Protein AF-A0A2H9ZXD6-F1 (afdb_monomer_lite)

pLDDT: mean 79.88, std 17.6, range [40.31, 96.69]

Organism: NCBI:txid1088818

Sequence (135 aa):
MAFIIRLIIVVVLAATMASVHSKLISSISLLSSPAYKKIATRLCETAWAHYQNATSPIRITGDCKNIDEATRLITVDGRDVSSKYFLVFRGKEFGSFPVQIRMSYHEEFVHEDGKDLIAKDRWVDEVIVTRDREL

Secondary structure (DSSP, 8-state):
----------------------EEEEEEETTSSHHHHHHHHHHHHHHHHHHHHHSTT--EEEEEEEEEEEEEEEEEETTEEEEEEEEEEEEEETTTEEEEEEEEEEEEEE--TTSPPEEEEEEEEEEEEEEPS--

Foldseek 3Di:
DDDDDDDPPPPPPPPPPPCLPWDWDDKDWLVPDPVSLVVQLVQVVVQVVQVPVVDPPAQKAWDSNAWPTWMWIWTDGPQKIKIKIWTWGWIAGPVRQIKIKIWIKMWIWGDDPPDDTDTDDIHTPDIDIGGDPPD

Structure (mmCIF, N/CA/C/O backbone):
data_AF-A0A2H9ZXD6-F1
#
_entry.id   AF-A0A2H9ZXD6-F1
#
loop_
_atom_site.group_PDB
_atom_site.id
_atom_site.type_symbol
_atom_site.label_atom_id
_atom_site.label_alt_id
_atom_site.label_comp_id
_atom_site.label_asym_id
_atom_site.label_entity_id
_atom_site.label_seq_id
_atom_site.pdbx_PDB_ins_code
_atom_site.Cartn_x
_atom_site.Cartn_y
_atom_site.Cartn_z
_atom_site.occupancy
_atom_site.B_iso_or_equiv
_atom_site.auth_seq_id
_atom_site.auth_comp_id
_atom_site.auth_asym_id
_atom_site.auth_atom_id
_atom_site.pdbx_PDB_model_num
ATOM 1 N N . MET A 1 1 ? -51.380 -24.382 -41.750 1.00 44.47 1 MET A N 1
ATOM 2 C CA . MET A 1 1 ? -50.765 -23.170 -41.166 1.00 44.47 1 MET A CA 1
ATOM 3 C C . MET A 1 1 ? -49.268 -23.427 -41.079 1.00 44.47 1 MET A C 1
ATOM 5 O O . MET A 1 1 ? -48.878 -24.325 -40.348 1.00 44.47 1 MET A O 1
ATOM 9 N N . ALA A 1 2 ? -48.456 -22.763 -41.905 1.00 40.31 2 ALA A N 1
ATOM 10 C CA . ALA A 1 2 ? -47.011 -22.993 -41.978 1.00 40.31 2 ALA A CA 1
ATOM 11 C C . ALA A 1 2 ? -46.277 -21.946 -41.125 1.00 40.31 2 ALA A C 1
ATOM 13 O O . ALA A 1 2 ? -46.404 -20.750 -41.377 1.00 40.31 2 ALA A O 1
ATOM 14 N N . PHE A 1 3 ? -45.549 -22.396 -40.103 1.00 43.38 3 PHE A N 1
ATOM 15 C CA . PHE A 1 3 ? -44.722 -21.551 -39.240 1.00 43.38 3 PHE A CA 1
ATOM 16 C C . PHE A 1 3 ? -43.319 -21.437 -39.848 1.00 43.38 3 PHE A C 1
ATOM 18 O O . PHE A 1 3 ? -42.592 -22.422 -39.940 1.00 43.38 3 PHE A O 1
ATOM 25 N N . ILE A 1 4 ? -42.944 -20.233 -40.282 1.00 51.88 4 ILE A N 1
ATOM 26 C CA . ILE A 1 4 ? -41.593 -19.922 -40.761 1.00 51.88 4 ILE A CA 1
ATOM 27 C C . ILE A 1 4 ? -40.754 -19.552 -39.537 1.00 51.88 4 ILE A C 1
ATOM 29 O O . ILE A 1 4 ? -4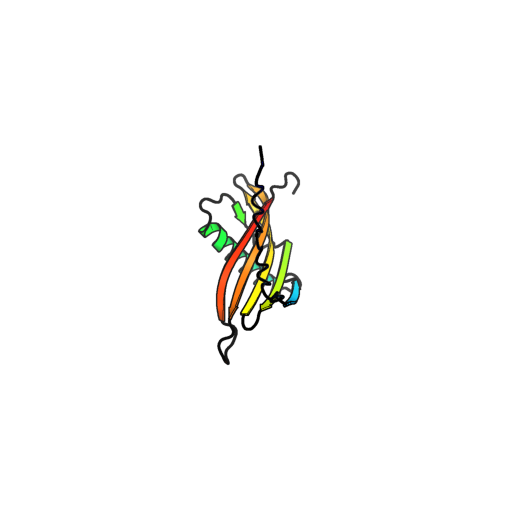0.884 -18.453 -38.999 1.00 51.88 4 ILE A O 1
ATOM 33 N N . ILE A 1 5 ? -39.891 -20.462 -39.086 1.00 53.78 5 ILE A N 1
ATOM 34 C CA . ILE A 1 5 ? -38.893 -20.156 -38.058 1.00 53.78 5 ILE A CA 1
ATOM 35 C C . ILE A 1 5 ? -37.743 -19.418 -38.752 1.00 53.78 5 ILE A C 1
ATOM 37 O O . ILE A 1 5 ? -36.962 -20.010 -39.494 1.00 53.78 5 ILE A O 1
ATOM 41 N N . ARG A 1 6 ? -37.665 -18.097 -38.548 1.00 44.28 6 ARG A N 1
ATOM 42 C CA . ARG A 1 6 ? -36.520 -17.278 -38.970 1.00 44.28 6 ARG A CA 1
ATOM 43 C C . ARG A 1 6 ? -35.323 -17.629 -38.090 1.00 44.28 6 ARG A C 1
ATOM 45 O O . ARG A 1 6 ? -35.277 -17.268 -36.919 1.00 44.28 6 ARG A O 1
ATOM 52 N N . LEU A 1 7 ? -34.378 -18.360 -38.666 1.00 46.06 7 LEU A N 1
ATOM 53 C CA . LEU A 1 7 ? -33.139 -18.777 -38.024 1.00 46.06 7 LEU A CA 1
ATOM 54 C C . LEU A 1 7 ? -32.199 -17.562 -37.955 1.00 46.06 7 LEU A C 1
ATOM 56 O O . LEU A 1 7 ? -31.583 -17.181 -38.947 1.00 46.06 7 LEU A O 1
ATOM 60 N N . ILE A 1 8 ? -32.162 -16.891 -36.802 1.00 55.19 8 ILE A N 1
ATOM 61 C CA . ILE A 1 8 ? -31.248 -15.771 -36.551 1.00 55.19 8 ILE A CA 1
ATOM 62 C C . ILE A 1 8 ? -29.890 -16.374 -36.188 1.00 55.19 8 ILE A C 1
ATOM 64 O O . ILE A 1 8 ? -29.667 -16.802 -35.057 1.00 55.19 8 ILE A O 1
ATOM 68 N N . ILE A 1 9 ? -28.990 -16.442 -37.168 1.00 47.88 9 ILE A N 1
ATOM 69 C CA . ILE A 1 9 ? -27.587 -16.793 -36.944 1.00 47.88 9 ILE A CA 1
ATOM 70 C C . ILE A 1 9 ? -26.922 -15.574 -36.303 1.00 47.88 9 ILE A C 1
ATOM 72 O O . ILE A 1 9 ? -26.546 -14.620 -36.983 1.00 47.88 9 ILE A O 1
ATOM 76 N N . VAL A 1 10 ? -26.809 -15.586 -34.975 1.00 45.03 10 VAL A N 1
ATOM 77 C CA . VAL A 1 10 ? -25.973 -14.633 -34.242 1.00 45.03 10 VAL A CA 1
ATOM 78 C C . VAL A 1 10 ? -24.525 -15.052 -34.472 1.00 45.03 10 VAL A C 1
ATOM 80 O O . VAL A 1 10 ? -24.014 -15.965 -33.827 1.00 45.03 10 VAL A O 1
ATOM 83 N N . VAL A 1 11 ? -23.873 -14.412 -35.441 1.00 48.97 11 VAL A N 1
ATOM 84 C CA . VAL A 1 11 ? -22.427 -14.524 -35.630 1.00 48.97 11 VAL A CA 1
ATOM 85 C C . VAL A 1 11 ? -21.778 -13.808 -34.451 1.00 48.97 11 VAL A C 1
ATOM 87 O O . VAL A 1 11 ? -21.622 -12.588 -34.453 1.00 48.97 11 VAL A O 1
ATOM 90 N N . VAL A 1 12 ? -21.442 -14.566 -33.410 1.00 45.28 12 VAL A N 1
ATOM 91 C CA . VAL A 1 12 ? -20.529 -14.103 -32.368 1.00 45.28 12 VAL A CA 1
ATOM 92 C C . VAL A 1 12 ? -19.181 -13.934 -33.058 1.00 45.28 12 VAL A C 1
ATOM 94 O O . VAL A 1 12 ? -18.460 -14.907 -33.271 1.00 45.28 12 VAL A O 1
ATOM 97 N N . LEU A 1 13 ? -18.860 -12.705 -33.471 1.00 44.78 13 LEU A N 1
ATOM 98 C CA . LEU A 1 13 ? -17.481 -12.342 -33.762 1.00 44.78 13 LEU A CA 1
ATOM 99 C C . LEU A 1 13 ? -16.709 -12.540 -32.458 1.00 44.78 13 LEU A C 1
ATOM 101 O O . LEU A 1 13 ? -16.684 -11.666 -31.593 1.00 44.78 13 LEU A O 1
ATOM 105 N N . ALA A 1 14 ? -16.090 -13.709 -32.313 1.00 44.06 14 ALA A N 1
ATOM 106 C CA . ALA A 1 14 ? -14.960 -13.879 -31.429 1.00 44.06 14 ALA A CA 1
ATOM 107 C C . ALA A 1 14 ? -13.857 -12.978 -31.989 1.00 44.06 14 ALA A C 1
ATOM 109 O O . ALA A 1 14 ? -13.046 -13.391 -32.815 1.00 44.06 14 ALA A O 1
ATOM 110 N N . 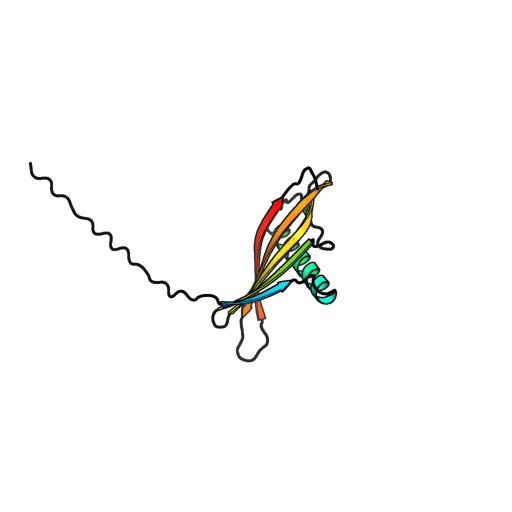ALA A 1 15 ? -13.875 -11.709 -31.585 1.00 47.31 15 ALA A N 1
ATOM 111 C CA . ALA A 1 15 ? -12.686 -10.889 -31.591 1.00 47.31 15 ALA A CA 1
ATOM 112 C C . ALA A 1 15 ? -11.700 -11.621 -30.683 1.00 47.31 15 ALA A C 1
ATOM 114 O O . ALA A 1 15 ? -11.750 -11.516 -29.459 1.00 47.31 15 ALA A O 1
ATOM 115 N N . THR A 1 16 ? -10.856 -12.448 -31.293 1.00 45.22 16 THR A N 1
ATOM 116 C CA . THR A 1 16 ? -9.629 -12.946 -30.696 1.00 45.22 16 THR A CA 1
ATOM 117 C C . THR A 1 16 ? -8.784 -11.717 -30.402 1.00 45.22 16 THR A C 1
ATOM 119 O O . THR A 1 16 ? -7.958 -11.308 -31.217 1.00 45.22 16 THR A O 1
ATOM 122 N N . MET A 1 17 ? -9.049 -11.066 -29.267 1.00 41.44 17 MET A N 1
ATOM 123 C CA . MET A 1 17 ? -8.094 -10.158 -28.665 1.00 41.44 17 MET A CA 1
ATOM 124 C C . MET A 1 17 ? -6.828 -10.985 -28.516 1.00 41.44 17 MET A C 1
ATOM 126 O O . MET A 1 17 ? -6.827 -11.999 -27.814 1.00 41.44 17 MET A O 1
ATOM 130 N N . ALA A 1 18 ? -5.794 -10.614 -29.270 1.00 41.81 18 ALA A N 1
ATOM 131 C CA . ALA A 1 18 ? -4.465 -11.140 -29.060 1.00 41.81 18 ALA A CA 1
ATOM 132 C C . ALA A 1 18 ? -4.202 -11.007 -27.560 1.00 41.81 18 ALA A C 1
ATOM 134 O O . ALA A 1 18 ? -4.215 -9.900 -27.024 1.00 41.81 18 ALA A O 1
ATOM 135 N N . SER A 1 19 ? -4.100 -12.144 -26.872 1.00 44.34 19 SER A N 1
ATOM 136 C CA . SER A 1 19 ? -3.761 -12.180 -25.460 1.00 44.34 19 SER A CA 1
ATOM 137 C C . SER A 1 19 ? -2.334 -11.666 -25.370 1.00 44.34 19 SER A C 1
ATOM 139 O O . SER A 1 19 ? -1.377 -12.422 -25.533 1.00 44.34 19 SER A O 1
ATOM 141 N N . VAL A 1 20 ? -2.192 -10.355 -25.190 1.00 46.19 20 VAL A N 1
ATOM 142 C CA . VAL A 1 20 ? -0.946 -9.753 -24.748 1.00 46.19 20 VAL A CA 1
ATOM 143 C C . VAL A 1 20 ? -0.823 -10.189 -23.298 1.00 46.19 20 VAL A C 1
ATOM 145 O O . VAL A 1 20 ? -1.403 -9.612 -22.383 1.00 46.19 20 VAL A O 1
ATOM 148 N N . HIS A 1 21 ? -0.232 -11.367 -23.123 1.00 49.78 21 HIS A N 1
ATOM 149 C CA . HIS A 1 21 ? -0.054 -11.979 -21.823 1.00 49.78 21 HIS A CA 1
ATOM 150 C C . HIS A 1 21 ? 0.972 -11.124 -21.088 1.00 49.78 21 HIS A C 1
ATOM 152 O O . HIS A 1 21 ? 2.175 -11.225 -21.338 1.00 49.78 21 HIS A O 1
ATOM 158 N N . SER A 1 22 ? 0.483 -10.232 -20.232 1.00 58.25 22 SER A N 1
ATOM 159 C CA . SER A 1 22 ? 1.330 -9.415 -19.384 1.00 58.25 22 SER A CA 1
ATOM 160 C C . SER A 1 22 ? 2.207 -10.354 -18.549 1.00 58.25 22 SER A C 1
ATOM 162 O O . SER A 1 22 ? 1.733 -11.287 -17.892 1.00 58.25 22 SER A O 1
ATOM 164 N N . LYS A 1 23 ? 3.529 -10.206 -18.671 1.00 72.25 23 LYS A N 1
ATOM 165 C CA . LYS A 1 23 ? 4.463 -11.151 -18.056 1.00 72.25 23 LYS A CA 1
ATOM 166 C C . LYS A 1 23 ? 4.775 -10.674 -16.647 1.00 72.25 23 LYS A C 1
ATOM 168 O O . LYS A 1 23 ? 5.430 -9.646 -16.476 1.00 72.25 23 LYS A O 1
ATOM 173 N N . LEU A 1 24 ? 4.340 -11.434 -15.642 1.00 72.25 24 LEU A N 1
ATOM 174 C CA . LEU A 1 24 ? 4.789 -11.223 -14.268 1.00 72.25 24 LEU A CA 1
ATOM 175 C C . LEU A 1 24 ? 6.301 -11.463 -14.210 1.00 72.25 24 LEU A C 1
ATOM 177 O O . LEU A 1 24 ? 6.774 -12.559 -14.513 1.00 72.25 24 LEU A O 1
ATOM 181 N N . ILE A 1 25 ? 7.054 -10.435 -13.827 1.00 76.81 25 ILE A N 1
ATOM 182 C CA . ILE A 1 25 ? 8.515 -10.510 -13.755 1.00 76.81 25 ILE A CA 1
ATOM 183 C C . ILE A 1 25 ? 8.964 -10.941 -12.367 1.00 76.81 25 ILE A C 1
ATOM 185 O O . ILE A 1 25 ? 9.841 -11.791 -12.230 1.00 76.81 25 ILE A O 1
ATOM 189 N N . SER A 1 26 ? 8.380 -10.356 -11.326 1.00 77.50 26 SER A N 1
ATOM 190 C CA . SER A 1 26 ? 8.825 -10.606 -9.958 1.00 77.50 26 SER A CA 1
ATOM 191 C C . SER A 1 26 ? 7.753 -10.266 -8.937 1.00 77.50 26 SER A C 1
ATOM 193 O O . SER A 1 26 ? 7.024 -9.287 -9.107 1.00 77.50 26 SER A O 1
ATOM 195 N N . SER A 1 27 ? 7.749 -11.029 -7.845 1.00 85.62 27 SER A N 1
ATOM 196 C CA . SER A 1 27 ? 7.065 -10.707 -6.595 1.00 85.62 27 SER A CA 1
ATOM 197 C C . SER A 1 27 ? 8.107 -10.577 -5.490 1.00 85.62 27 SER A C 1
ATOM 199 O O . SER A 1 27 ? 8.908 -11.492 -5.298 1.00 85.62 27 SER A O 1
ATOM 201 N N . ILE A 1 28 ? 8.144 -9.438 -4.799 1.00 88.75 28 ILE A N 1
ATOM 202 C CA . ILE A 1 28 ? 9.126 -9.174 -3.740 1.00 88.75 28 ILE A CA 1
ATOM 203 C C . ILE A 1 28 ? 8.417 -8.613 -2.511 1.00 88.75 28 ILE A C 1
ATOM 205 O O . ILE A 1 28 ? 7.661 -7.644 -2.609 1.00 88.75 28 ILE A O 1
ATOM 209 N N . SER A 1 29 ? 8.713 -9.185 -1.341 1.00 90.75 29 SER A N 1
ATOM 210 C CA . SER A 1 29 ? 8.314 -8.599 -0.060 1.00 90.75 29 SER A CA 1
ATOM 211 C C . SER A 1 29 ? 9.163 -7.366 0.245 1.00 90.75 29 SER A C 1
ATOM 213 O O . SER A 1 29 ? 10.394 -7.440 0.338 1.00 90.75 29 SER A O 1
ATOM 215 N N . LEU A 1 30 ? 8.499 -6.229 0.444 1.00 91.00 30 LEU A N 1
ATOM 216 C CA . LEU A 1 30 ? 9.130 -4.959 0.797 1.00 91.00 30 LEU A CA 1
ATOM 217 C C . LEU A 1 30 ? 9.438 -4.850 2.297 1.00 91.00 30 LEU A C 1
ATOM 219 O O . LEU A 1 30 ? 10.103 -3.911 2.717 1.00 91.00 30 LEU A O 1
ATOM 223 N N . LEU A 1 31 ? 9.000 -5.806 3.117 1.00 91.69 31 LEU A N 1
ATOM 224 C CA . LEU A 1 31 ? 9.308 -5.824 4.553 1.00 91.69 31 LEU A CA 1
ATOM 225 C C . LEU A 1 31 ? 10.599 -6.590 4.878 1.00 91.69 31 LEU A C 1
ATOM 227 O O . LEU A 1 31 ? 11.012 -6.645 6.033 1.00 91.69 31 LEU A O 1
ATOM 231 N N . SER A 1 32 ? 11.261 -7.145 3.860 1.00 88.88 32 SER A N 1
ATOM 232 C CA . SER A 1 32 ? 12.469 -7.969 3.990 1.00 88.88 32 SER A CA 1
ATOM 233 C C . SER A 1 32 ? 13.719 -7.210 4.457 1.00 88.88 32 SER A C 1
ATOM 235 O O . SER A 1 32 ? 14.668 -7.834 4.925 1.00 88.88 32 SER A O 1
ATOM 237 N N . SER A 1 33 ? 13.753 -5.876 4.352 1.00 90.69 33 SER A N 1
ATOM 238 C CA . SER A 1 33 ? 14.883 -5.064 4.819 1.00 90.69 33 SER A CA 1
ATOM 239 C C . SER A 1 33 ? 14.434 -3.705 5.367 1.00 90.69 33 SER A C 1
ATOM 241 O O . SER A 1 33 ? 13.392 -3.191 4.955 1.00 90.69 33 SER A O 1
ATOM 243 N N . PRO A 1 34 ? 15.224 -3.050 6.243 1.00 90.81 34 PRO A N 1
ATOM 244 C CA . PRO A 1 34 ? 14.902 -1.708 6.735 1.00 90.81 34 PRO A CA 1
ATOM 245 C C . PRO A 1 34 ? 14.775 -0.656 5.624 1.00 90.81 34 PRO A C 1
ATOM 247 O O . PRO A 1 34 ? 13.954 0.255 5.726 1.00 90.81 34 PRO A O 1
ATOM 250 N N . ALA A 1 35 ? 15.575 -0.773 4.558 1.00 91.25 35 ALA A N 1
ATOM 251 C CA . ALA A 1 35 ? 15.515 0.134 3.414 1.00 91.25 35 ALA A CA 1
ATOM 252 C C . ALA A 1 35 ? 14.205 -0.042 2.635 1.00 91.25 35 ALA A C 1
ATOM 254 O O . ALA A 1 35 ? 13.513 0.939 2.367 1.00 91.25 35 ALA A O 1
ATOM 255 N N . TYR A 1 36 ? 13.818 -1.286 2.341 1.00 90.69 36 TYR A N 1
ATOM 256 C CA . TYR A 1 36 ? 12.556 -1.571 1.659 1.00 90.69 36 TYR A CA 1
ATOM 257 C C . TYR A 1 36 ? 11.338 -1.268 2.532 1.00 90.69 36 TYR A C 1
ATOM 259 O O . TYR A 1 36 ? 10.348 -0.751 2.019 1.00 90.69 36 TYR A O 1
ATOM 267 N N . LYS A 1 37 ? 11.436 -1.449 3.854 1.00 91.81 37 LYS A N 1
ATOM 268 C CA . LYS A 1 37 ? 10.370 -1.072 4.787 1.00 91.81 37 LYS A CA 1
ATOM 269 C C . LYS A 1 37 ? 10.080 0.429 4.736 1.00 91.81 37 LYS A C 1
ATOM 271 O O . LYS A 1 37 ? 8.918 0.817 4.702 1.00 91.81 37 LYS A O 1
ATOM 276 N N . LYS A 1 38 ? 11.111 1.282 4.654 1.00 94.31 38 LYS A N 1
ATOM 277 C CA . LYS A 1 38 ? 10.923 2.736 4.468 1.00 94.31 38 LYS A CA 1
ATOM 278 C C . LYS A 1 38 ? 10.197 3.061 3.160 1.00 94.31 38 LYS A C 1
ATOM 280 O O . LYS A 1 38 ? 9.355 3.956 3.142 1.00 94.31 38 LYS A O 1
ATOM 285 N N . ILE A 1 39 ? 10.505 2.334 2.085 1.00 92.38 39 ILE A N 1
ATOM 286 C CA . ILE A 1 39 ? 9.809 2.478 0.799 1.00 92.38 39 ILE A CA 1
ATOM 287 C C . ILE A 1 39 ? 8.342 2.057 0.945 1.00 92.38 39 ILE A C 1
ATOM 289 O O . ILE A 1 39 ? 7.462 2.813 0.546 1.00 92.38 39 ILE A O 1
ATOM 293 N N . ALA A 1 40 ? 8.069 0.912 1.578 1.00 94.50 40 ALA A N 1
ATOM 294 C CA . ALA A 1 40 ? 6.711 0.435 1.836 1.00 94.50 40 ALA A CA 1
ATOM 295 C C . ALA A 1 40 ? 5.884 1.438 2.657 1.00 94.50 40 ALA A C 1
ATOM 297 O O . ALA A 1 40 ? 4.750 1.730 2.288 1.00 94.50 40 ALA A O 1
ATOM 298 N N . THR A 1 41 ? 6.457 2.020 3.717 1.00 96.31 41 THR A N 1
ATOM 299 C CA . THR A 1 41 ? 5.793 3.063 4.518 1.00 96.31 41 THR A CA 1
ATOM 300 C C . THR A 1 41 ? 5.439 4.279 3.673 1.00 96.31 41 THR A C 1
ATOM 302 O O . THR A 1 41 ? 4.290 4.710 3.693 1.00 96.31 41 THR A O 1
ATOM 305 N N . ARG A 1 42 ? 6.375 4.790 2.864 1.00 95.50 42 ARG A N 1
ATOM 306 C CA . ARG A 1 42 ? 6.111 5.949 2.000 1.00 95.50 42 ARG A CA 1
ATOM 307 C C . ARG A 1 42 ? 5.036 5.660 0.948 1.00 95.50 42 ARG A C 1
ATOM 309 O O . ARG A 1 42 ? 4.197 6.518 0.679 1.00 95.50 42 ARG A O 1
ATOM 316 N N . LEU A 1 43 ? 5.061 4.466 0.354 1.00 94.50 43 LEU A N 1
ATOM 317 C CA . LEU A 1 43 ? 4.040 4.024 -0.598 1.00 94.50 43 LEU A CA 1
ATOM 318 C C . LEU A 1 43 ? 2.669 3.924 0.075 1.00 94.50 43 LEU A C 1
ATOM 320 O O . LEU A 1 43 ? 1.697 4.427 -0.472 1.00 94.50 43 LEU A O 1
ATOM 324 N N . CYS A 1 44 ? 2.605 3.357 1.282 1.00 96.25 44 CYS A N 1
ATOM 325 C CA . CYS A 1 44 ? 1.379 3.288 2.073 1.00 96.25 44 CYS A CA 1
ATOM 326 C C . CYS A 1 44 ? 0.815 4.675 2.378 1.00 96.25 44 CYS A C 1
ATOM 328 O O . CYS A 1 44 ? -0.361 4.912 2.127 1.00 96.25 44 CYS A O 1
ATOM 330 N N . GLU A 1 45 ? 1.641 5.607 2.859 1.00 95.69 45 GLU A N 1
ATOM 331 C CA . GLU A 1 45 ? 1.204 6.975 3.165 1.00 95.69 45 GLU A CA 1
ATOM 332 C C . GLU A 1 45 ? 0.675 7.687 1.917 1.00 95.69 45 GLU A C 1
ATOM 334 O O . GLU A 1 45 ? -0.377 8.323 1.959 1.00 95.69 45 GLU A O 1
ATOM 339 N N . THR A 1 46 ? 1.377 7.534 0.791 1.00 94.31 46 THR A N 1
ATOM 340 C CA . THR A 1 46 ? 0.988 8.126 -0.495 1.00 94.31 46 THR A CA 1
ATOM 341 C C . THR A 1 46 ? -0.348 7.562 -0.968 1.00 94.31 46 THR A C 1
ATOM 343 O O . THR A 1 46 ? -1.278 8.311 -1.261 1.00 94.31 46 THR A O 1
ATOM 346 N N . ALA A 1 47 ? -0.469 6.238 -1.000 1.00 94.19 47 ALA A N 1
ATOM 347 C CA . ALA A 1 47 ? -1.660 5.559 -1.476 1.00 94.19 47 ALA A CA 1
ATOM 348 C C . ALA A 1 47 ? -2.869 5.806 -0.554 1.00 94.19 47 ALA A C 1
ATOM 350 O O . ALA A 1 47 ? -3.975 6.063 -1.029 1.00 94.19 47 ALA A O 1
ATOM 351 N N . TRP A 1 48 ? -2.654 5.850 0.763 1.00 93.88 48 TRP A N 1
ATOM 352 C CA . TRP A 1 48 ? -3.695 6.206 1.723 1.00 93.88 48 TRP A CA 1
ATOM 353 C C . TRP A 1 48 ? -4.173 7.651 1.550 1.00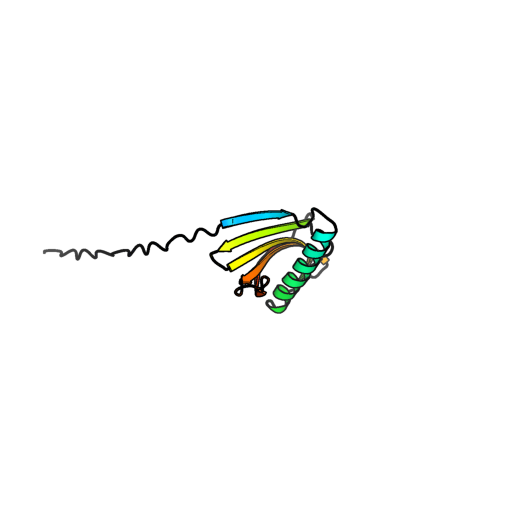 93.88 48 TRP A C 1
ATOM 355 O O . TRP A 1 48 ? -5.378 7.898 1.553 1.00 93.88 48 TRP A O 1
ATOM 365 N N . ALA A 1 49 ? -3.258 8.599 1.332 1.00 91.56 49 ALA A N 1
ATOM 366 C CA . ALA A 1 49 ? -3.616 9.986 1.045 1.00 91.56 49 ALA A CA 1
ATOM 367 C C . ALA A 1 49 ? -4.412 10.112 -0.266 1.00 91.56 49 ALA A C 1
ATOM 369 O O . ALA A 1 49 ? -5.414 10.824 -0.302 1.00 91.56 49 ALA A O 1
ATOM 370 N N . HIS A 1 50 ? -4.024 9.384 -1.323 1.00 90.50 50 HIS A N 1
ATOM 371 C CA . HIS A 1 50 ? -4.799 9.322 -2.569 1.00 90.50 50 HIS A CA 1
ATOM 372 C C . HIS A 1 50 ? -6.230 8.835 -2.322 1.00 90.50 50 HIS A C 1
ATOM 374 O O . HIS A 1 50 ? -7.180 9.470 -2.779 1.00 90.50 50 HIS A O 1
ATOM 380 N N . TYR A 1 51 ? -6.390 7.759 -1.552 1.00 90.38 51 TYR A N 1
ATOM 381 C CA . TYR A 1 51 ? -7.705 7.230 -1.201 1.00 90.38 51 TYR A CA 1
ATOM 382 C C . TYR A 1 51 ? -8.537 8.217 -0.364 1.00 90.38 51 TYR A C 1
ATOM 384 O O . TYR A 1 51 ? -9.703 8.463 -0.675 1.00 90.38 51 TYR A O 1
ATOM 392 N N . GLN A 1 52 ? -7.955 8.838 0.666 1.00 88.81 52 GLN A N 1
ATOM 393 C CA . GLN A 1 52 ? -8.660 9.816 1.504 1.00 88.81 52 GLN A CA 1
ATOM 394 C C . GLN A 1 52 ? -9.095 11.060 0.721 1.00 88.81 52 GLN A C 1
ATOM 396 O O . GLN A 1 52 ? -10.193 11.567 0.943 1.00 88.81 52 GLN A O 1
ATOM 401 N N . ASN A 1 53 ? -8.271 11.527 -0.219 1.00 87.62 53 ASN A N 1
ATOM 402 C CA . ASN A 1 53 ? -8.611 12.661 -1.077 1.00 87.62 53 ASN A CA 1
ATOM 403 C C . ASN A 1 53 ? -9.753 12.327 -2.047 1.00 87.62 53 ASN A C 1
ATOM 405 O O . ASN A 1 53 ? -10.598 13.180 -2.311 1.00 87.62 53 ASN A O 1
ATOM 409 N N . ALA A 1 54 ? -9.783 11.098 -2.569 1.00 86.31 54 ALA A N 1
ATOM 410 C CA . ALA A 1 54 ? -10.818 10.648 -3.499 1.00 86.31 54 ALA A CA 1
ATOM 411 C C . ALA A 1 54 ? -12.153 10.330 -2.805 1.00 86.31 54 ALA A C 1
ATOM 413 O O . ALA A 1 54 ? -13.215 10.466 -3.410 1.00 86.31 54 ALA A O 1
ATOM 414 N N . THR A 1 55 ? -12.113 9.928 -1.534 1.00 80.12 55 THR A N 1
ATOM 415 C CA . THR A 1 55 ? -13.293 9.461 -0.800 1.00 80.12 55 THR A CA 1
ATOM 416 C C . THR A 1 55 ? -13.529 10.339 0.432 1.00 80.12 55 THR A C 1
ATOM 418 O O . THR A 1 55 ? -13.013 10.100 1.523 1.00 80.12 55 THR A O 1
ATOM 421 N N . SER A 1 56 ? -14.335 11.388 0.259 1.00 70.62 56 SER A N 1
ATOM 422 C CA . SER A 1 56 ? -14.734 12.298 1.338 1.00 70.62 56 SER A CA 1
ATOM 423 C C . SER A 1 56 ? -16.186 12.053 1.778 1.00 70.62 56 SER A C 1
ATOM 425 O O . SER A 1 56 ? -17.051 11.919 0.909 1.00 70.62 56 SER A O 1
ATOM 427 N N . PRO A 1 57 ? -16.509 12.061 3.091 1.00 69.31 57 PRO A N 1
ATOM 428 C CA . PRO A 1 57 ? -15.612 11.993 4.248 1.00 69.31 57 PRO A CA 1
ATOM 429 C C . PRO A 1 57 ? -15.399 10.543 4.734 1.00 69.31 57 PRO A C 1
ATOM 431 O O . PRO A 1 57 ? -16.320 9.909 5.254 1.00 69.31 57 PRO A O 1
ATOM 434 N N . ILE A 1 58 ? -14.166 10.029 4.646 1.00 70.25 58 ILE A N 1
ATOM 435 C CA . ILE A 1 58 ? -13.762 8.780 5.318 1.00 70.25 58 ILE A CA 1
ATOM 436 C C . ILE A 1 58 ? -13.519 9.028 6.813 1.00 70.25 58 ILE A C 1
ATOM 438 O O . ILE A 1 58 ? -12.820 9.958 7.204 1.00 70.25 58 ILE A O 1
ATOM 442 N N . ARG A 1 59 ? -14.053 8.142 7.663 1.00 84.50 59 ARG A N 1
ATOM 443 C CA . ARG A 1 59 ? -13.914 8.182 9.135 1.00 84.50 59 ARG A CA 1
ATOM 444 C C . ARG A 1 59 ? -12.829 7.252 9.692 1.00 84.50 59 ARG A C 1
ATOM 446 O O . ARG A 1 59 ? -12.880 6.868 10.861 1.00 84.50 59 ARG A O 1
ATOM 453 N N . ILE A 1 60 ? -11.889 6.850 8.846 1.00 88.50 60 ILE A N 1
ATOM 454 C CA . ILE A 1 60 ? -10.839 5.883 9.161 1.00 88.50 60 ILE A CA 1
ATOM 455 C C . ILE A 1 60 ? -9.483 6.574 9.036 1.00 88.50 60 ILE A C 1
ATOM 457 O O . ILE A 1 60 ? -9.200 7.239 8.038 1.00 88.50 60 ILE A O 1
ATOM 461 N N . THR A 1 61 ? -8.638 6.379 10.043 1.00 90.25 61 THR A N 1
ATOM 462 C CA . THR A 1 61 ? -7.235 6.797 10.050 1.00 90.25 61 THR A CA 1
ATOM 463 C C . THR A 1 61 ? -6.360 5.562 9.881 1.00 90.25 61 THR A C 1
ATOM 465 O O . THR A 1 61 ? -6.465 4.628 10.673 1.00 90.25 61 THR A O 1
ATOM 468 N N . GLY A 1 62 ? -5.494 5.549 8.871 1.00 90.56 62 GLY A N 1
ATOM 469 C CA . GLY A 1 62 ? -4.499 4.498 8.665 1.00 90.56 62 GLY A CA 1
ATOM 470 C C . GLY A 1 62 ? -3.195 4.752 9.427 1.00 90.56 62 GLY A C 1
ATOM 471 O O . GLY A 1 62 ? -2.769 5.899 9.545 1.00 90.56 62 GLY A O 1
ATOM 472 N N . ASP A 1 63 ? -2.545 3.693 9.915 1.00 93.62 63 ASP A N 1
ATOM 473 C CA . ASP A 1 63 ? -1.190 3.717 10.481 1.00 93.62 63 ASP A CA 1
ATOM 474 C C . ASP A 1 63 ? -0.204 2.962 9.575 1.00 93.62 63 ASP A C 1
ATOM 476 O O . ASP A 1 63 ? 0.027 1.760 9.705 1.00 93.62 63 ASP A O 1
ATOM 480 N N . CYS A 1 64 ? 0.430 3.698 8.665 1.00 94.38 64 CYS A N 1
ATOM 481 C CA . CYS A 1 64 ? 1.433 3.164 7.743 1.00 94.38 64 CYS A CA 1
ATOM 482 C C . CYS A 1 64 ? 2.820 2.927 8.374 1.00 94.38 64 CYS A C 1
ATOM 484 O O . CYS A 1 64 ? 3.734 2.454 7.691 1.00 94.38 64 CYS A O 1
ATOM 486 N N . LYS A 1 65 ? 3.028 3.244 9.661 1.00 91.25 65 LYS A N 1
ATOM 487 C CA . LYS A 1 65 ? 4.306 2.949 10.341 1.00 91.25 65 LYS A CA 1
ATOM 488 C C . LYS A 1 65 ? 4.426 1.466 10.685 1.00 91.25 65 LYS A C 1
ATOM 490 O O . LYS A 1 65 ? 5.532 0.920 10.697 1.00 91.25 65 LYS A O 1
ATOM 495 N N . ASN A 1 66 ? 3.285 0.825 10.924 1.00 87.56 66 ASN A N 1
ATOM 496 C CA . ASN A 1 66 ? 3.161 -0.575 11.308 1.00 87.56 66 ASN A CA 1
ATOM 497 C C . ASN A 1 66 ? 2.452 -1.360 10.200 1.00 87.56 66 ASN A C 1
ATOM 499 O O . ASN A 1 66 ? 1.307 -1.781 10.338 1.00 87.56 66 ASN A O 1
ATOM 503 N N . ILE A 1 67 ? 3.144 -1.509 9.071 1.00 94.12 67 ILE A N 1
ATOM 504 C CA . ILE A 1 67 ? 2.682 -2.345 7.962 1.00 94.12 67 ILE A CA 1
ATOM 505 C C . ILE A 1 67 ? 2.909 -3.811 8.332 1.00 94.12 67 ILE A C 1
ATOM 507 O O . ILE A 1 67 ? 4.041 -4.199 8.633 1.00 94.12 67 ILE A O 1
ATOM 511 N N . ASP A 1 68 ? 1.833 -4.592 8.281 1.00 93.62 68 ASP A N 1
ATOM 512 C CA . ASP A 1 68 ? 1.824 -6.032 8.533 1.00 93.62 68 ASP A CA 1
ATOM 513 C C . ASP A 1 68 ? 2.331 -6.795 7.295 1.00 93.62 68 ASP A C 1
ATOM 515 O O . ASP A 1 68 ? 3.158 -7.698 7.413 1.00 93.62 68 ASP A O 1
ATOM 519 N N . GLU A 1 69 ? 1.911 -6.386 6.089 1.00 95.38 69 GLU A N 1
ATOM 520 C CA . GLU A 1 69 ? 2.359 -6.982 4.823 1.00 95.38 69 GLU A CA 1
ATOM 521 C C . GLU A 1 69 ? 2.595 -5.915 3.746 1.00 95.38 69 GLU A C 1
ATOM 523 O O . GLU A 1 69 ? 1.798 -4.994 3.575 1.00 95.38 69 GLU A O 1
ATOM 528 N N . ALA A 1 70 ? 3.680 -6.049 2.979 1.00 95.88 70 ALA A N 1
ATOM 529 C CA . ALA A 1 70 ? 3.908 -5.249 1.779 1.00 95.88 70 ALA A CA 1
ATOM 530 C C . ALA A 1 70 ? 4.585 -6.081 0.692 1.00 95.88 70 ALA A C 1
ATOM 532 O O . ALA A 1 70 ? 5.725 -6.517 0.864 1.00 95.88 70 ALA A O 1
ATOM 533 N N . THR A 1 71 ? 3.910 -6.249 -0.441 1.00 95.50 71 THR A N 1
ATOM 534 C CA . THR A 1 71 ? 4.415 -7.003 -1.594 1.00 95.50 71 THR A CA 1
ATOM 535 C C . TH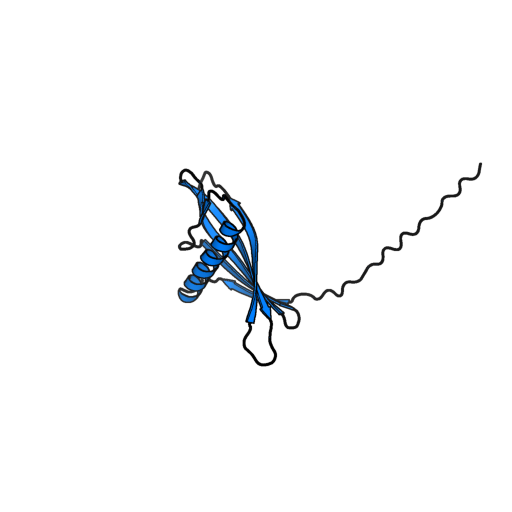R A 1 71 ? 4.352 -6.146 -2.846 1.00 95.50 71 THR A C 1
ATOM 537 O O . THR A 1 71 ? 3.333 -5.517 -3.113 1.00 95.50 71 THR A O 1
ATOM 540 N N . ARG A 1 72 ? 5.425 -6.142 -3.636 1.00 93.69 72 ARG A N 1
ATOM 541 C CA . ARG A 1 72 ? 5.465 -5.524 -4.965 1.00 93.69 72 ARG A CA 1
ATOM 542 C C . ARG A 1 72 ? 5.405 -6.604 -6.037 1.00 93.69 72 ARG A C 1
ATOM 544 O O . ARG A 1 72 ? 6.240 -7.506 -6.031 1.00 93.69 72 ARG A O 1
ATOM 551 N N . LEU A 1 73 ? 4.482 -6.456 -6.978 1.00 92.56 73 LEU A N 1
ATOM 552 C CA . LEU A 1 73 ? 4.456 -7.169 -8.249 1.00 92.56 73 LEU A CA 1
ATOM 553 C C . LEU A 1 73 ? 4.893 -6.223 -9.363 1.00 92.56 73 LEU A C 1
ATOM 555 O O . LEU A 1 73 ? 4.419 -5.091 -9.432 1.00 92.56 73 LEU A O 1
ATOM 559 N N . ILE A 1 74 ? 5.784 -6.690 -10.233 1.00 89.12 74 ILE A N 1
ATOM 560 C CA . ILE A 1 74 ? 6.201 -5.955 -11.431 1.00 89.12 74 ILE A CA 1
ATOM 561 C C . ILE A 1 74 ? 5.723 -6.725 -12.651 1.00 89.12 74 ILE A C 1
ATOM 563 O O . ILE A 1 74 ? 6.027 -7.913 -12.794 1.00 89.12 74 ILE A O 1
ATOM 567 N N . THR A 1 75 ? 5.010 -6.032 -13.526 1.00 88.81 75 THR A N 1
ATOM 568 C CA . THR A 1 75 ? 4.532 -6.569 -14.795 1.00 88.81 75 THR A CA 1
ATOM 569 C C . THR A 1 75 ? 5.050 -5.692 -15.922 1.00 88.81 75 THR A C 1
ATOM 571 O O . THR A 1 75 ? 5.197 -4.483 -15.754 1.00 88.81 75 THR A O 1
ATOM 574 N N . VAL A 1 76 ? 5.367 -6.302 -17.058 1.00 85.06 76 VAL A N 1
ATOM 575 C CA . VAL A 1 76 ? 5.784 -5.572 -18.258 1.00 85.06 76 V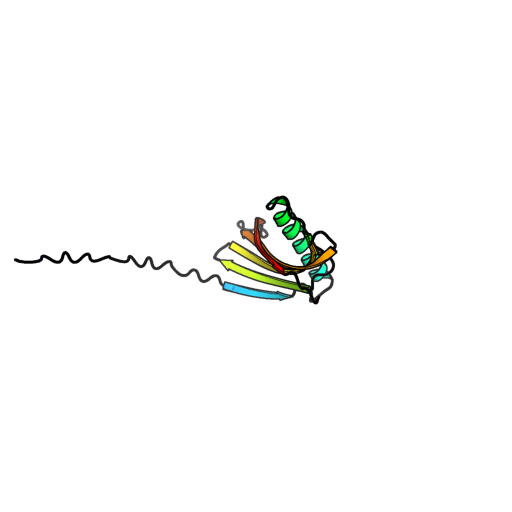AL A CA 1
ATOM 576 C C . VAL A 1 76 ? 4.889 -5.962 -19.415 1.00 85.06 76 VAL A C 1
ATOM 578 O O . VAL A 1 76 ? 4.621 -7.150 -19.627 1.00 85.06 76 VAL A O 1
ATOM 581 N N . ASP A 1 77 ? 4.449 -4.943 -20.143 1.00 82.38 77 ASP A N 1
ATOM 582 C CA . ASP A 1 77 ? 3.664 -5.054 -21.361 1.00 82.38 77 ASP A CA 1
ATOM 583 C C . ASP A 1 77 ? 4.271 -4.143 -22.442 1.00 82.38 77 ASP A C 1
ATOM 585 O O . ASP A 1 77 ? 4.179 -2.919 -22.392 1.00 82.38 77 ASP A O 1
ATOM 589 N N . GLY A 1 78 ? 4.986 -4.736 -23.401 1.00 82.31 78 GLY A N 1
ATOM 590 C CA . GLY A 1 78 ? 5.702 -3.980 -24.428 1.00 82.31 78 GLY A CA 1
ATOM 591 C C . GLY A 1 78 ? 6.753 -3.027 -23.840 1.00 82.31 78 GLY A C 1
ATOM 592 O O . GLY A 1 78 ? 7.797 -3.474 -23.366 1.00 82.31 78 GLY A O 1
ATOM 593 N N . ARG A 1 79 ? 6.493 -1.714 -23.924 1.00 79.06 79 ARG A N 1
ATOM 594 C CA . ARG A 1 79 ? 7.344 -0.643 -23.359 1.00 79.06 79 ARG A CA 1
ATOM 595 C C . ARG A 1 79 ? 6.856 -0.127 -22.004 1.00 79.06 79 ARG A C 1
ATOM 597 O O . ARG A 1 79 ? 7.549 0.682 -21.383 1.00 79.06 79 ARG A O 1
ATOM 604 N N . ASP A 1 80 ? 5.702 -0.602 -21.557 1.00 82.00 80 ASP A N 1
ATOM 605 C CA . ASP A 1 80 ? 5.073 -0.167 -20.325 1.00 82.00 80 ASP A CA 1
ATOM 606 C C . ASP A 1 80 ? 5.495 -1.103 -19.192 1.00 82.00 80 ASP A C 1
ATOM 608 O O . ASP A 1 80 ? 5.471 -2.334 -19.303 1.00 82.00 80 ASP A O 1
ATOM 612 N N . VAL A 1 81 ? 5.921 -0.507 -18.083 1.00 86.94 81 VAL A N 1
ATOM 613 C CA . VAL A 1 81 ? 6.265 -1.217 -16.854 1.00 86.94 81 VAL A CA 1
ATOM 614 C C . VAL A 1 81 ? 5.251 -0.808 -15.806 1.00 86.94 81 VAL A C 1
ATOM 616 O O . VAL A 1 81 ? 5.149 0.365 -15.466 1.00 86.94 81 VAL A O 1
ATOM 619 N N . SER A 1 82 ? 4.531 -1.766 -15.240 1.00 89.81 82 SER A N 1
ATOM 620 C CA . SER A 1 82 ? 3.614 -1.510 -14.137 1.00 89.81 82 SER A CA 1
ATOM 621 C C . SER A 1 82 ? 4.120 -2.134 -12.845 1.00 89.81 82 SER A C 1
ATOM 623 O O . SER A 1 82 ? 4.680 -3.234 -12.810 1.00 89.81 82 SER A O 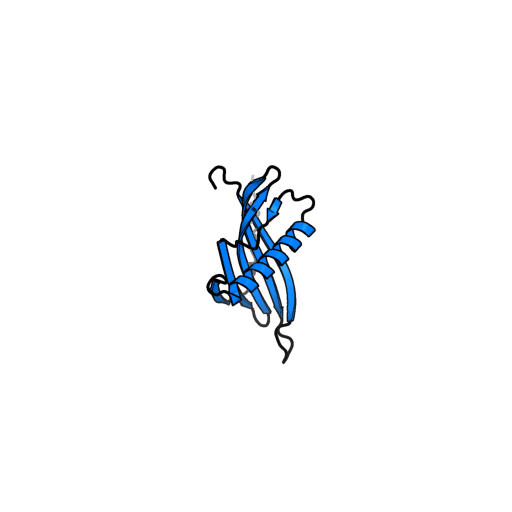1
ATOM 625 N N . SER A 1 83 ? 3.965 -1.396 -11.752 1.00 91.69 83 SER A N 1
ATOM 626 C CA . SER A 1 83 ? 4.216 -1.874 -10.398 1.00 91.69 83 SER A CA 1
ATOM 627 C C . SER A 1 83 ? 2.922 -1.844 -9.610 1.00 91.69 83 SER A C 1
ATOM 629 O O . SER A 1 83 ? 2.324 -0.789 -9.425 1.00 91.69 83 SER A O 1
ATOM 631 N N . LYS A 1 84 ? 2.520 -3.008 -9.108 1.00 94.12 84 LYS A N 1
ATOM 632 C CA . LYS A 1 84 ? 1.369 -3.160 -8.225 1.00 94.12 84 LYS A CA 1
ATOM 633 C C . LYS A 1 84 ? 1.851 -3.494 -6.822 1.00 94.12 84 LYS A C 1
ATOM 635 O O . LYS A 1 84 ? 2.629 -4.427 -6.634 1.00 94.12 84 LYS A O 1
ATOM 640 N N . TYR A 1 85 ? 1.398 -2.735 -5.838 1.00 94.88 85 TYR A N 1
ATOM 641 C CA . TYR A 1 85 ? 1.779 -2.872 -4.442 1.00 94.88 85 TYR A CA 1
ATOM 642 C C . TYR A 1 85 ? 0.575 -3.318 -3.625 1.00 94.88 85 TYR A C 1
ATOM 644 O O . TYR A 1 85 ? -0.446 -2.637 -3.591 1.00 94.88 85 TYR A O 1
ATOM 652 N N . PHE A 1 86 ? 0.718 -4.444 -2.940 1.00 96.19 86 PHE A N 1
ATOM 653 C CA . PHE A 1 86 ? -0.261 -4.953 -1.989 1.00 96.19 86 PHE A CA 1
ATOM 654 C C . PHE A 1 86 ? 0.213 -4.597 -0.594 1.00 96.19 86 PHE A C 1
ATOM 656 O O . PHE A 1 86 ? 1.310 -4.996 -0.204 1.00 96.19 86 PHE A O 1
ATOM 663 N N . LEU A 1 87 ? -0.594 -3.829 0.128 1.00 96.69 87 LEU A N 1
ATOM 664 C CA . LEU A 1 87 ? -0.259 -3.279 1.432 1.00 96.69 87 LEU A CA 1
ATOM 665 C C . LEU A 1 87 ? -1.333 -3.690 2.436 1.00 96.69 87 LEU A C 1
ATOM 667 O O . LEU A 1 87 ? -2.520 -3.476 2.197 1.00 96.69 87 LEU A O 1
ATOM 671 N N . VAL A 1 88 ? -0.916 -4.250 3.566 1.00 96.19 88 VAL A N 1
ATOM 672 C CA . VAL A 1 88 ? -1.786 -4.571 4.699 1.00 96.19 88 VAL A CA 1
ATOM 673 C C . VAL A 1 88 ? -1.240 -3.868 5.926 1.00 96.19 88 VAL A C 1
ATOM 675 O O . VAL A 1 88 ? -0.076 -4.038 6.282 1.00 96.19 88 VAL A O 1
ATOM 678 N N . PHE A 1 89 ? -2.062 -3.042 6.554 1.00 95.00 89 PHE A N 1
ATOM 679 C CA . PHE A 1 89 ? -1.670 -2.238 7.705 1.00 95.00 89 PHE A CA 1
ATOM 680 C C . PHE A 1 89 ? -2.880 -1.957 8.586 1.00 95.00 89 PHE A C 1
ATOM 682 O O . PHE A 1 89 ? -4.033 -2.151 8.192 1.00 95.00 89 PHE A O 1
ATOM 689 N N . ARG A 1 90 ? -2.618 -1.514 9.811 1.00 93.19 90 ARG A N 1
ATOM 690 C CA . ARG A 1 90 ? -3.670 -1.258 10.791 1.00 93.19 90 ARG A CA 1
ATOM 691 C C . ARG A 1 90 ? -4.150 0.178 10.713 1.00 93.19 90 ARG A C 1
ATOM 693 O O . ARG A 1 90 ? -3.439 1.080 10.283 1.00 93.19 90 ARG A O 1
ATOM 700 N N . GLY A 1 91 ? -5.367 0.394 11.172 1.00 92.06 91 GLY A N 1
ATOM 701 C CA . GLY A 1 91 ? -5.947 1.713 11.319 1.00 92.06 91 GLY A CA 1
ATOM 702 C C . GLY A 1 91 ? -6.917 1.763 12.483 1.00 92.06 91 GLY A C 1
ATOM 703 O O . GLY A 1 91 ? -7.069 0.813 13.254 1.00 92.06 91 GLY A O 1
ATOM 704 N N . LYS A 1 92 ? -7.590 2.901 12.599 1.00 91.19 92 LYS A N 1
ATOM 705 C CA . LYS A 1 92 ? -8.665 3.116 13.558 1.00 91.19 92 LYS A CA 1
ATOM 706 C C . LYS A 1 92 ? -9.841 3.763 12.863 1.00 91.19 92 LYS A C 1
ATOM 708 O O . LYS A 1 92 ? -9.679 4.758 12.158 1.00 91.19 92 LYS A O 1
ATOM 713 N N . GLU A 1 93 ? -11.021 3.222 13.100 1.00 87.88 93 GLU A N 1
ATOM 714 C CA . GLU A 1 93 ? -12.272 3.882 12.760 1.00 87.88 93 GLU A CA 1
ATOM 715 C C . GLU A 1 93 ? -12.772 4.722 13.945 1.00 87.88 93 GLU A C 1
ATOM 717 O O . GLU A 1 93 ? -12.398 4.487 15.099 1.00 87.88 93 GLU A O 1
ATOM 722 N N . PHE A 1 94 ? -13.597 5.732 13.660 1.00 81.19 94 PHE A N 1
ATOM 723 C CA . PHE A 1 94 ? -14.241 6.602 14.646 1.00 81.19 94 PHE A CA 1
ATOM 724 C C . PHE A 1 94 ? -14.692 5.850 15.912 1.00 81.19 94 PHE A C 1
ATOM 726 O O . PHE A 1 94 ? -15.398 4.849 15.829 1.00 81.19 94 PHE A O 1
ATOM 733 N N . GLY A 1 95 ? -14.292 6.343 17.089 1.00 73.75 95 GLY A N 1
ATOM 734 C CA . GLY A 1 95 ? -14.485 5.637 18.365 1.00 73.75 95 GLY A CA 1
ATOM 735 C C . GLY A 1 95 ? -13.325 4.715 18.766 1.00 73.75 95 GLY A C 1
ATOM 736 O O . GLY A 1 95 ? -13.416 4.048 19.788 1.00 73.75 95 GLY A O 1
ATOM 737 N N . SER A 1 96 ? -12.214 4.733 18.019 1.00 78.31 96 SER A N 1
ATOM 738 C CA . SER A 1 96 ? -10.993 3.941 18.260 1.00 78.31 96 SER A CA 1
ATOM 739 C C . SER A 1 96 ? -11.141 2.437 18.033 1.00 78.31 96 SER A C 1
ATOM 741 O O . SER A 1 96 ? -10.339 1.664 18.556 1.00 78.31 96 SER A O 1
ATOM 743 N N . PHE A 1 97 ? -12.119 2.021 17.226 1.00 86.62 97 PHE A N 1
ATOM 744 C CA . PHE A 1 97 ? -12.244 0.619 16.837 1.00 86.62 97 PHE A CA 1
ATOM 745 C C . PHE A 1 97 ? -11.073 0.231 15.927 1.00 86.62 97 PHE A C 1
ATOM 747 O O . PHE A 1 97 ? -10.851 0.914 14.917 1.00 86.62 97 PHE A O 1
ATOM 754 N N . PRO A 1 98 ? -10.303 -0.815 16.277 1.00 89.44 98 PRO A N 1
ATOM 755 C CA . PRO A 1 98 ? -9.209 -1.273 15.439 1.00 89.44 98 PRO A CA 1
ATOM 756 C C . PRO A 1 98 ? -9.765 -1.818 14.123 1.00 89.44 98 PRO A C 1
ATOM 758 O O . PRO A 1 98 ? -10.770 -2.529 14.090 1.00 89.44 98 PRO A O 1
ATOM 761 N N . VAL A 1 99 ? -9.104 -1.467 13.024 1.00 91.69 99 VAL A N 1
ATOM 762 C CA . VAL A 1 99 ? -9.416 -2.005 11.698 1.00 91.69 99 VAL A CA 1
ATOM 763 C C . VAL A 1 99 ? -8.141 -2.473 11.019 1.00 91.69 99 VAL A C 1
ATOM 765 O O . VAL A 1 99 ? -7.074 -1.882 11.203 1.00 91.69 99 VAL A O 1
ATOM 768 N N . GLN A 1 100 ? -8.259 -3.514 10.204 1.00 93.69 100 GLN A N 1
ATOM 769 C CA . GLN A 1 100 ? -7.234 -3.881 9.240 1.00 93.69 100 GLN A CA 1
ATOM 770 C C . GLN A 1 100 ? -7.604 -3.282 7.884 1.00 93.69 100 GLN A C 1
ATOM 772 O O . GLN A 1 100 ? -8.744 -3.388 7.433 1.00 93.69 100 GLN A O 1
ATOM 777 N N . ILE A 1 101 ? -6.633 -2.652 7.234 1.00 94.12 101 ILE A N 1
ATOM 778 C CA . ILE A 1 101 ? -6.782 -2.044 5.919 1.00 94.12 101 ILE A CA 1
ATOM 779 C C . ILE A 1 101 ? -5.902 -2.827 4.955 1.00 94.12 101 ILE A C 1
ATOM 781 O O . ILE A 1 101 ? -4.693 -2.942 5.155 1.00 94.12 101 ILE A O 1
ATOM 785 N N . ARG A 1 102 ? -6.518 -3.365 3.906 1.00 96.06 102 ARG A N 1
ATOM 786 C CA . ARG A 1 102 ? -5.836 -4.004 2.781 1.00 96.06 102 ARG A CA 1
ATOM 787 C C . ARG A 1 102 ? -6.011 -3.101 1.575 1.00 96.06 102 ARG A C 1
ATOM 789 O O . ARG A 1 102 ? -7.134 -2.734 1.244 1.00 96.06 102 ARG A O 1
ATOM 796 N N . MET A 1 103 ? -4.914 -2.731 0.936 1.00 95.06 103 MET A N 1
ATOM 797 C CA . MET A 1 103 ? -4.933 -1.825 -0.201 1.00 95.06 103 MET A CA 1
ATOM 798 C C . MET A 1 103 ? -4.078 -2.358 -1.341 1.00 95.06 103 MET A C 1
ATOM 800 O O . MET A 1 103 ? -3.015 -2.945 -1.127 1.00 95.06 103 MET A O 1
ATOM 804 N N . SER A 1 104 ? -4.539 -2.082 -2.554 1.00 95.44 104 SER A N 1
ATOM 805 C CA . SER A 1 104 ? -3.785 -2.267 -3.780 1.00 95.44 104 SER A CA 1
ATOM 806 C C . SER A 1 104 ? -3.487 -0.911 -4.411 1.00 95.44 104 SER A C 1
ATOM 808 O O . SER A 1 104 ? -4.404 -0.185 -4.790 1.00 95.44 104 SER A O 1
ATOM 810 N N . TYR A 1 105 ? -2.207 -0.582 -4.544 1.00 94.69 105 TYR A N 1
ATOM 811 C CA . TYR A 1 105 ? -1.729 0.658 -5.150 1.00 94.69 105 TYR A CA 1
ATOM 812 C C . TYR A 1 105 ? -0.975 0.363 -6.444 1.00 94.69 105 TYR A C 1
ATOM 814 O O . TYR A 1 105 ? -0.173 -0.568 -6.491 1.00 94.69 105 TYR A O 1
ATOM 822 N N . HIS A 1 106 ? -1.225 1.146 -7.485 1.00 93.19 106 HIS A N 1
ATOM 823 C CA . HIS A 1 106 ? -0.682 0.928 -8.816 1.00 93.19 106 HIS A CA 1
ATOM 824 C C . HIS A 1 106 ? 0.163 2.120 -9.254 1.00 93.19 106 HIS A C 1
ATOM 826 O O . HIS A 1 106 ? -0.224 3.271 -9.059 1.00 93.19 106 HIS A O 1
ATOM 832 N N . GLU A 1 107 ? 1.305 1.839 -9.873 1.00 92.38 107 GLU A N 1
ATOM 833 C CA . GLU A 1 107 ? 2.138 2.827 -10.552 1.00 92.38 107 GLU A CA 1
ATOM 834 C C . GLU A 1 107 ? 2.470 2.322 -11.957 1.00 92.38 107 GLU A C 1
ATOM 836 O O . GLU A 1 107 ? 3.007 1.223 -12.117 1.00 92.38 107 GLU A O 1
ATOM 841 N N . GLU A 1 108 ? 2.158 3.123 -12.971 1.00 89.94 108 GLU A N 1
ATOM 842 C CA . GLU A 1 108 ? 2.517 2.865 -14.364 1.00 89.94 108 GLU A CA 1
ATOM 843 C C . GLU A 1 108 ? 3.726 3.722 -14.751 1.00 89.94 108 GLU A C 1
ATOM 845 O O . GLU A 1 108 ? 3.785 4.921 -14.464 1.00 89.94 108 GLU A O 1
ATOM 850 N N . PHE A 1 109 ? 4.693 3.106 -15.420 1.00 86.75 109 PHE A N 1
ATOM 851 C CA . PHE A 1 109 ? 5.898 3.744 -15.920 1.00 86.75 109 PHE A CA 1
ATOM 852 C C . PHE A 1 109 ? 6.032 3.483 -17.414 1.00 86.75 109 PHE A C 1
ATOM 854 O O . PHE A 1 109 ? 5.795 2.370 -17.880 1.00 86.75 109 PHE A O 1
ATOM 861 N N . VAL A 1 110 ? 6.483 4.494 -18.146 1.00 80.81 110 VAL A N 1
ATOM 862 C CA . VAL A 1 110 ? 6.788 4.370 -19.572 1.00 80.81 110 VAL A CA 1
ATOM 863 C C . VAL A 1 110 ? 8.279 4.523 -19.805 1.00 80.81 110 VAL A C 1
ATOM 865 O O . VAL A 1 110 ? 8.952 5.332 -19.156 1.00 80.81 110 VAL A O 1
ATOM 868 N N . HIS A 1 111 ? 8.801 3.728 -20.734 1.00 70.38 111 HIS A N 1
ATOM 869 C CA . HIS A 1 111 ? 10.150 3.918 -21.238 1.00 70.38 111 HIS A CA 1
ATOM 870 C C . HIS A 1 111 ? 10.130 5.010 -22.313 1.00 70.38 111 HIS A C 1
ATOM 872 O O . HIS A 1 111 ? 9.531 4.831 -23.374 1.00 70.38 111 HIS A O 1
ATOM 878 N N . GLU A 1 112 ? 10.765 6.148 -22.035 1.00 67.44 112 GLU A N 1
ATOM 879 C CA . GLU A 1 112 ? 11.030 7.171 -23.048 1.00 67.44 112 GLU A CA 1
ATOM 880 C C . GLU A 1 112 ? 12.409 6.882 -23.658 1.00 67.44 112 GLU A C 1
ATOM 882 O O . GLU A 1 112 ? 13.364 6.648 -22.917 1.00 67.44 112 GLU A O 1
ATOM 887 N N . ASP A 1 113 ? 12.502 6.837 -24.991 1.00 61.06 113 ASP A N 1
ATOM 888 C CA . ASP A 1 113 ? 13.670 6.347 -25.738 1.00 61.06 113 ASP A CA 1
ATOM 889 C C . ASP A 1 113 ? 15.008 6.882 -25.173 1.00 61.06 113 ASP A C 1
ATOM 891 O O . ASP A 1 113 ? 15.353 8.056 -25.319 1.00 61.06 113 ASP A O 1
ATOM 895 N N . GLY A 1 114 ? 15.773 5.996 -24.519 1.00 58.44 114 GLY A N 1
ATOM 896 C CA . GLY A 1 114 ? 17.106 6.286 -23.975 1.00 58.44 114 GLY A CA 1
ATOM 897 C C . GLY A 1 114 ? 17.159 6.910 -22.573 1.00 58.44 114 GLY A C 1
ATOM 898 O O . GLY A 1 114 ? 18.247 7.302 -22.150 1.00 58.44 114 GLY A O 1
ATOM 899 N N . LYS A 1 115 ? 16.039 7.003 -21.841 1.00 59.25 115 LYS A N 1
ATOM 900 C CA . LYS A 1 115 ? 15.984 7.539 -20.468 1.00 59.25 115 LYS A CA 1
ATOM 901 C C . LYS A 1 115 ? 15.483 6.525 -19.436 1.00 59.25 115 LYS A C 1
ATOM 903 O O . LYS A 1 115 ? 14.878 5.504 -19.761 1.00 59.25 115 LYS A O 1
ATOM 908 N N . ASP A 1 116 ? 15.726 6.855 -18.167 1.00 67.00 116 ASP A N 1
ATOM 909 C CA . ASP A 1 116 ? 15.144 6.171 -17.012 1.00 67.00 116 ASP A CA 1
ATOM 910 C C . ASP A 1 116 ? 13.604 6.176 -17.066 1.00 67.00 116 ASP A C 1
ATOM 912 O O . ASP A 1 116 ? 12.985 7.071 -17.641 1.00 67.00 116 ASP A O 1
ATOM 916 N N . LEU A 1 117 ? 12.983 5.167 -16.447 1.00 72.62 117 LEU A N 1
ATOM 917 C CA . LEU A 1 117 ? 11.526 5.003 -16.373 1.00 72.62 117 LEU A CA 1
ATOM 918 C C . LEU A 1 117 ? 10.845 6.246 -15.775 1.00 72.62 117 LEU A C 1
ATOM 920 O O . LEU A 1 117 ? 11.109 6.613 -14.628 1.00 72.62 117 LEU A O 1
ATOM 924 N N . ILE A 1 118 ? 9.920 6.853 -16.524 1.00 75.62 118 ILE A N 1
ATOM 925 C CA . ILE A 1 118 ? 9.138 8.008 -16.064 1.00 75.62 118 ILE A CA 1
ATOM 926 C C . ILE A 1 118 ? 7.778 7.510 -15.574 1.00 75.62 118 ILE A C 1
ATOM 928 O O . ILE A 1 118 ? 7.073 6.805 -16.295 1.00 75.62 118 ILE A O 1
ATOM 932 N N . ALA A 1 119 ? 7.404 7.875 -14.343 1.00 77.69 119 ALA A N 1
ATOM 933 C CA . ALA A 1 119 ? 6.076 7.579 -13.809 1.00 77.69 119 ALA A CA 1
ATOM 934 C C . ALA A 1 119 ? 5.011 8.333 -14.622 1.00 77.69 119 ALA A C 1
ATOM 936 O O . ALA A 1 119 ? 5.034 9.563 -14.663 1.00 77.69 119 ALA A O 1
ATOM 937 N N . LYS A 1 120 ? 4.100 7.592 -15.254 1.00 83.38 120 LYS A N 1
ATOM 938 C CA . LYS A 1 120 ? 3.021 8.111 -16.099 1.00 83.38 120 LYS A CA 1
ATOM 939 C C . LYS A 1 120 ? 1.756 8.361 -15.290 1.00 83.38 120 LYS A C 1
ATOM 941 O O . LYS A 1 120 ? 1.205 9.455 -15.357 1.00 83.38 120 LYS A O 1
ATOM 946 N N . ASP A 1 121 ? 1.328 7.366 -14.518 1.00 87.00 121 ASP A N 1
ATOM 947 C CA . ASP A 1 121 ? 0.094 7.439 -13.739 1.00 87.00 121 ASP A CA 1
ATOM 948 C C . ASP A 1 121 ? 0.190 6.621 -12.445 1.00 87.00 121 ASP A C 1
ATOM 950 O O . ASP A 1 121 ? 1.025 5.716 -12.322 1.00 87.00 121 ASP A O 1
ATOM 954 N N . ARG A 1 122 ? -0.628 6.982 -11.451 1.00 91.06 122 ARG A N 1
ATOM 955 C CA . ARG A 1 122 ? -0.698 6.323 -10.144 1.00 91.06 122 ARG A CA 1
ATOM 956 C C . ARG A 1 122 ? -2.107 6.377 -9.584 1.00 91.06 122 ARG A C 1
ATOM 958 O O . ARG A 1 122 ? -2.712 7.445 -9.512 1.00 91.06 122 ARG A O 1
ATOM 965 N N . TRP A 1 123 ? -2.600 5.246 -9.100 1.00 92.50 123 TRP A N 1
ATOM 966 C CA . TRP A 1 123 ? -3.943 5.165 -8.538 1.00 92.50 123 TRP A CA 1
ATOM 967 C C . TRP A 1 123 ? -4.057 4.052 -7.499 1.00 92.50 123 TRP A C 1
ATOM 969 O O . TRP A 1 123 ? -3.197 3.181 -7.367 1.00 92.50 123 TRP A O 1
ATOM 979 N N . VAL A 1 124 ? -5.139 4.097 -6.728 1.00 93.00 124 VAL A N 1
ATOM 980 C CA . VAL A 1 124 ? -5.510 3.036 -5.790 1.00 93.00 124 VAL A CA 1
ATOM 981 C C . VAL A 1 124 ? -6.563 2.172 -6.477 1.00 93.00 124 VAL A C 1
ATOM 983 O O . VAL A 1 124 ? -7.631 2.672 -6.813 1.00 93.00 124 VAL A O 1
ATOM 986 N N . ASP A 1 125 ? -6.245 0.899 -6.714 1.00 89.44 125 ASP A N 1
ATOM 987 C CA . ASP A 1 125 ? -7.146 -0.065 -7.364 1.00 89.44 125 ASP A CA 1
ATOM 988 C C . ASP A 1 125 ? -8.290 -0.468 -6.424 1.00 89.44 125 ASP A C 1
ATOM 990 O O . ASP A 1 125 ? -9.457 -0.498 -6.801 1.00 89.44 125 ASP A O 1
ATOM 994 N N . GLU A 1 126 ? -7.933 -0.832 -5.192 1.00 91.12 126 GLU A N 1
ATOM 995 C CA . GLU A 1 126 ? -8.847 -1.443 -4.233 1.00 91.12 126 GLU A CA 1
ATOM 996 C C . GLU A 1 126 ? -8.435 -1.074 -2.810 1.00 91.12 126 GLU A C 1
ATOM 998 O O . GLU A 1 126 ? -7.246 -1.067 -2.474 1.00 91.12 126 GLU A O 1
ATOM 1003 N N . VAL A 1 127 ? -9.436 -0.811 -1.969 1.00 91.75 127 VAL A N 1
ATOM 1004 C CA . VAL A 1 127 ? -9.282 -0.679 -0.520 1.00 91.75 127 VAL A CA 1
ATOM 1005 C C . VAL A 1 127 ? -10.351 -1.522 0.163 1.00 91.75 127 VAL A C 1
ATOM 1007 O O . VAL A 1 127 ? -11.544 -1.277 0.001 1.00 91.75 127 VAL A O 1
ATOM 1010 N N . ILE A 1 128 ? -9.920 -2.494 0.960 1.00 91.94 128 ILE A N 1
ATOM 1011 C CA . ILE A 1 128 ? -10.780 -3.319 1.806 1.00 91.94 128 ILE A CA 1
ATOM 1012 C C . ILE A 1 128 ? -10.478 -2.959 3.255 1.00 91.94 128 ILE A C 1
ATOM 1014 O O . ILE A 1 128 ? -9.337 -3.052 3.710 1.00 91.94 128 ILE A O 1
ATOM 1018 N N . VAL A 1 129 ? -11.514 -2.562 3.988 1.00 90.31 129 VAL A N 1
ATOM 1019 C CA . VAL A 1 129 ? -11.422 -2.281 5.420 1.00 90.31 129 VAL A CA 1
ATOM 1020 C C . VAL A 1 129 ? -12.180 -3.364 6.164 1.00 90.31 129 VAL A C 1
ATOM 1022 O O . VAL A 1 129 ? -13.402 -3.465 6.057 1.00 90.31 129 VAL A O 1
ATOM 1025 N N . THR A 1 130 ? -11.453 -4.149 6.946 1.00 90.56 130 THR A N 1
ATOM 1026 C CA . THR A 1 130 ? -12.028 -5.189 7.792 1.00 90.56 130 THR A CA 1
ATOM 1027 C C . THR A 1 130 ? -12.055 -4.694 9.228 1.00 90.56 130 THR A C 1
ATOM 1029 O O . THR A 1 130 ? -11.024 -4.339 9.804 1.00 90.56 130 THR A O 1
ATOM 1032 N N . ARG A 1 131 ? -13.253 -4.666 9.811 1.00 85.62 131 ARG A N 1
ATOM 1033 C CA . ARG A 1 131 ? -13.444 -4.467 11.248 1.00 85.62 131 ARG A CA 1
ATOM 1034 C C . ARG A 1 131 ? -13.342 -5.827 11.899 1.00 85.62 131 ARG A C 1
ATOM 1036 O O . ARG A 1 131 ? -14.172 -6.688 11.615 1.00 85.62 131 ARG A O 1
ATOM 1043 N N . ASP A 1 132 ? -12.358 -6.002 12.758 1.00 65.94 132 ASP A N 1
ATOM 1044 C CA . ASP A 1 132 ? -12.284 -7.209 13.557 1.00 65.94 132 ASP A CA 1
ATOM 1045 C C . ASP A 1 132 ? -12.777 -6.887 14.966 1.00 65.94 132 ASP A C 1
ATOM 1047 O O . ASP A 1 132 ? -12.363 -5.894 15.567 1.00 65.94 132 ASP A O 1
ATOM 1051 N N . ARG A 1 133 ? -13.716 -7.687 15.475 1.00 54.22 133 ARG A N 1
ATOM 1052 C CA . ARG A 1 133 ? -14.157 -7.568 16.872 1.00 54.22 133 ARG A CA 1
ATOM 1053 C C . ARG A 1 133 ? -13.153 -8.214 17.833 1.00 54.22 133 ARG A C 1
ATOM 1055 O O . ARG A 1 133 ? -13.295 -8.000 19.033 1.00 54.22 133 ARG A O 1
ATOM 1062 N N . GLU A 1 134 ? -12.168 -8.955 17.316 1.00 52.19 134 GLU A N 1
ATOM 1063 C CA . GLU A 1 134 ? -11.203 -9.739 18.098 1.00 52.19 134 GLU A CA 1
ATOM 1064 C C . GLU A 1 134 ? -9.719 -9.369 17.848 1.00 52.19 134 GLU A C 1
ATOM 1066 O O . GLU A 1 134 ? -8.844 -10.043 18.391 1.00 52.19 134 GLU A O 1
ATOM 1071 N N . LEU A 1 135 ? -9.414 -8.309 17.072 1.00 46.94 135 LEU A N 1
ATOM 1072 C CA . LEU A 1 135 ? -8.034 -7.798 16.877 1.00 46.94 135 LEU A CA 1
ATOM 1073 C C . LEU A 1 135 ? -7.432 -7.136 18.124 1.00 46.94 135 LEU A C 1
ATOM 1075 O O . LEU A 1 135 ? -8.133 -6.323 18.772 1.00 46.94 135 LEU A O 1
#

Radius of gyration: 22.09 Å; chains: 1; bounding box: 68×36×60 Å